Protein AF-A0A8K1D5X2-F1 (afdb_monomer)

InterPro domains:
  IPR052060 Bromodomain and WD repeat-containing [PTHR16266] (1-56)

Radius of gyration: 13.59 Å; Cα contacts (8 Å, |Δi|>4): 78; chains: 1; bounding box: 32×18×36 Å

Mean predicted aligned error: 6.74 Å

Nearest PDB structures (foldseek):
  4gh7-assembly2_C  TM=5.982E-01  e=2.893E+00  Homo sapiens
  2czu-assembly2_B  TM=5.475E-01  e=3.684E+00  Mus musculus
  2czu-assembly1_A  TM=5.479E-01  e=5.295E+00  Mus musculus
  6sua-assembly2_C  TM=4.479E-01  e=2.893E+00  Homo sapiens
  4c0f-assembly2_D  TM=2.534E-01  e=2.723E+00  Homo sapiens

pLDDT: mean 81.17, std 13.09, range [47.41, 95.5]

Secondary structure (DSSP, 8-state):
--S---TTEEEEEEE-TTSEEEEEEEETTTTEE-SSPEEEEPPP-TTPPP-------

Sequence (57 aa):
FSPARKGTTRYLTSTGADGTICFWQWHVKTMKFKDRPVKFAERSRPGVQISCSSFSS

Solvent-accessible surface area (backbone atoms only — not comparable to full-atom values): 3824 Å² total; per-residue (Å²): 103,67,86,68,72,71,73,59,50,45,64,48,78,49,75,48,97,68,52,30,38,35,41,37,48,33,32,70,88,77,73,40,66,57,97,67,58,54,76,46,70,53,80,85,55,94,90,74,82,89,83,88,86,86,59,77,134

Organism: NCBI:txid364589

Structure (mmCIF, N/CA/C/O backbone):
data_AF-A0A8K1D5X2-F1
#
_entry.id   AF-A0A8K1D5X2-F1
#
loop_
_atom_site.group_PDB
_atom_site.id
_atom_site.type_symbol
_atom_site.label_atom_id
_atom_site.label_alt_id
_atom_site.label_comp_id
_atom_site.label_asym_id
_atom_site.label_entity_id
_atom_site.label_seq_id
_atom_site.pdbx_PDB_ins_code
_atom_site.Cartn_x
_atom_site.Cartn_y
_atom_site.Cartn_z
_atom_site.occupancy
_atom_site.B_iso_or_equiv
_atom_site.auth_seq_id
_atom_site.auth_comp_id
_atom_site.auth_asym_id
_atom_site.auth_atom_id
_atom_site.pdbx_PDB_model_num
ATOM 1 N N . PHE A 1 1 ? 6.342 -10.446 6.570 1.00 47.41 1 PHE A N 1
ATOM 2 C CA . PHE A 1 1 ? 5.497 -10.130 7.746 1.00 47.41 1 PHE A CA 1
ATOM 3 C C . PHE A 1 1 ? 5.901 -8.731 8.205 1.00 47.41 1 PHE A C 1
ATOM 5 O O . PHE A 1 1 ? 7.093 -8.504 8.314 1.00 47.41 1 PHE A O 1
ATOM 12 N N . SER A 1 2 ? 4.997 -7.755 8.357 1.00 49.59 2 SER A N 1
ATOM 13 C CA . SER A 1 2 ? 5.402 -6.362 8.642 1.00 49.59 2 SER A CA 1
ATOM 14 C C . SER A 1 2 ? 5.882 -6.214 10.102 1.00 49.59 2 SER A C 1
ATOM 16 O O . SER A 1 2 ? 5.040 -6.330 10.999 1.00 49.59 2 SER A O 1
ATOM 18 N N . PRO A 1 3 ? 7.170 -5.932 10.387 1.00 54.25 3 PRO A N 1
ATOM 19 C CA . PRO A 1 3 ? 7.673 -5.834 11.764 1.00 54.25 3 PRO A CA 1
ATOM 20 C C . PRO A 1 3 ? 7.140 -4.602 12.523 1.00 54.25 3 PRO A C 1
ATOM 22 O 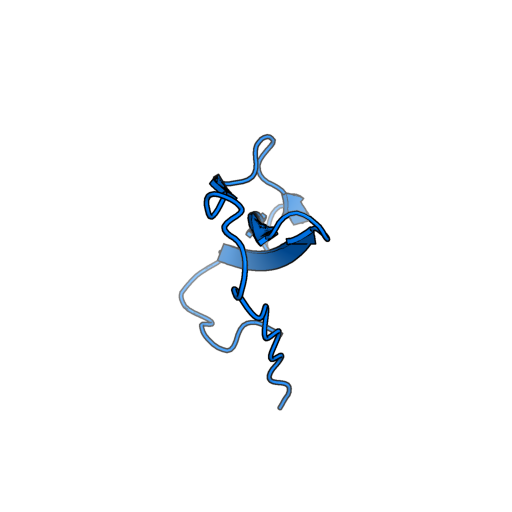O . PRO A 1 3 ? 7.183 -4.553 13.750 1.00 54.25 3 PRO A O 1
ATOM 25 N N . ALA A 1 4 ? 6.545 -3.627 11.827 1.00 56.84 4 ALA A N 1
ATOM 26 C CA . ALA A 1 4 ? 5.905 -2.468 12.441 1.00 56.84 4 ALA A CA 1
ATOM 27 C C . ALA A 1 4 ? 4.505 -2.814 12.995 1.00 56.84 4 ALA A C 1
ATOM 29 O O . ALA A 1 4 ? 3.478 -2.558 12.367 1.00 56.84 4 ALA A O 1
ATOM 30 N N . ARG A 1 5 ? 4.443 -3.377 14.208 1.00 61.03 5 ARG A N 1
ATOM 31 C CA . ARG A 1 5 ? 3.192 -3.634 14.960 1.00 61.03 5 ARG A CA 1
ATOM 32 C C . ARG A 1 5 ? 2.567 -2.371 15.589 1.00 61.03 5 ARG A C 1
ATOM 34 O O . ARG A 1 5 ? 1.941 -2.459 16.643 1.00 61.03 5 ARG A O 1
ATOM 41 N N . LYS A 1 6 ? 2.696 -1.183 14.987 1.00 65.75 6 LYS A N 1
ATOM 42 C CA . LYS A 1 6 ? 2.104 0.029 15.581 1.00 65.75 6 LYS A CA 1
ATOM 43 C C . LYS A 1 6 ? 0.600 0.094 15.278 1.00 65.75 6 LYS A C 1
ATOM 45 O O . LYS A 1 6 ? 0.187 0.421 14.170 1.00 65.75 6 LYS A O 1
ATOM 50 N N . GLY A 1 7 ? -0.219 -0.233 16.278 1.00 81.81 7 GLY A N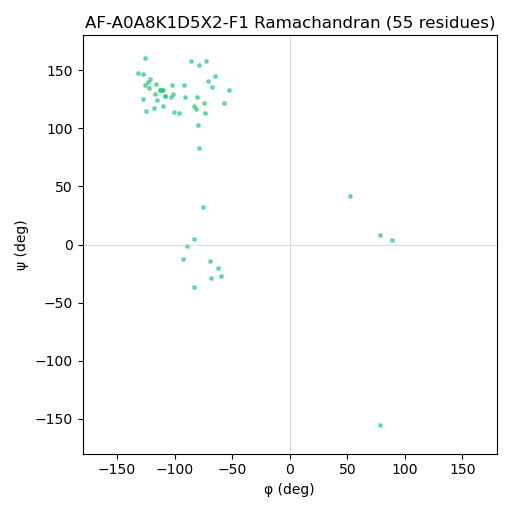 1
ATOM 51 C CA . GLY A 1 7 ? -1.683 -0.166 16.201 1.00 81.81 7 GLY A CA 1
ATOM 52 C C . GLY A 1 7 ? -2.341 -1.338 15.457 1.00 81.81 7 GLY A C 1
ATOM 53 O O . GLY A 1 7 ? -1.805 -2.448 15.387 1.00 81.81 7 GLY A O 1
ATOM 54 N N . THR A 1 8 ? -3.540 -1.102 14.917 1.00 89.06 8 THR A N 1
ATOM 55 C CA . THR A 1 8 ? -4.396 -2.116 14.262 1.00 89.06 8 THR A CA 1
ATOM 56 C C . THR A 1 8 ? -4.147 -2.274 12.763 1.00 89.06 8 THR A C 1
ATOM 58 O O . THR A 1 8 ? -4.773 -3.112 12.114 1.00 89.06 8 THR A O 1
ATOM 61 N N . THR A 1 9 ? -3.233 -1.487 12.206 1.00 87.81 9 THR A N 1
ATOM 62 C CA . THR A 1 9 ? -2.911 -1.506 10.782 1.00 87.81 9 THR A CA 1
ATOM 63 C C . THR A 1 9 ? -1.764 -2.474 10.500 1.00 87.81 9 THR A C 1
ATOM 65 O O . THR A 1 9 ? -0.776 -2.525 11.235 1.00 87.81 9 THR A O 1
ATOM 68 N N . ARG A 1 10 ? -1.889 -3.250 9.426 1.00 88.19 10 ARG A N 1
ATOM 69 C CA . ARG A 1 10 ? -0.825 -4.053 8.812 1.00 88.19 10 ARG A CA 1
ATOM 70 C C . ARG A 1 10 ? -0.740 -3.689 7.335 1.00 88.19 10 ARG A C 1
ATOM 72 O O . ARG A 1 10 ? -1.694 -3.147 6.781 1.00 88.19 10 ARG A O 1
ATOM 79 N N . TYR A 1 11 ? 0.389 -3.995 6.709 1.00 87.44 11 TYR A N 1
ATOM 80 C CA . TYR A 1 11 ? 0.581 -3.760 5.283 1.00 87.44 11 TYR A CA 1
ATOM 81 C C . TYR A 1 11 ? 1.011 -5.043 4.586 1.00 87.44 11 TYR A C 1
ATOM 83 O O . TYR A 1 11 ? 1.856 -5.780 5.097 1.00 87.44 11 TYR A O 1
ATOM 91 N N . LEU A 1 12 ? 0.426 -5.277 3.417 1.00 88.00 12 LEU A N 1
ATOM 92 C CA . LEU A 1 12 ? 0.889 -6.244 2.433 1.00 88.00 12 LEU A CA 1
ATOM 93 C C . LEU A 1 12 ? 1.431 -5.463 1.234 1.00 88.00 12 LEU A C 1
ATOM 95 O O . LEU A 1 12 ? 0.784 -4.535 0.756 1.00 88.00 12 LEU A O 1
ATOM 99 N N . THR A 1 13 ? 2.611 -5.830 0.755 1.00 89.25 13 THR A N 1
ATOM 100 C CA . THR A 1 13 ? 3.245 -5.212 -0.413 1.00 89.25 13 THR A CA 1
ATOM 101 C C . THR A 1 13 ? 3.300 -6.206 -1.559 1.00 89.25 13 THR A C 1
ATOM 103 O O . THR A 1 13 ? 3.727 -7.342 -1.355 1.00 89.25 13 THR A O 1
ATOM 106 N N . SER A 1 14 ? 2.904 -5.780 -2.756 1.00 88.94 14 SER A N 1
ATOM 107 C CA . SER A 1 14 ? 3.069 -6.548 -3.994 1.00 88.94 14 SER A CA 1
ATOM 108 C C . SER A 1 14 ? 3.887 -5.744 -4.997 1.00 88.94 14 SER A C 1
ATOM 110 O O . SER A 1 14 ? 3.589 -4.567 -5.204 1.00 88.94 14 SER A O 1
ATOM 112 N N . THR A 1 15 ? 4.858 -6.386 -5.641 1.00 89.56 15 THR A N 1
ATOM 113 C CA . THR A 1 15 ? 5.680 -5.779 -6.694 1.00 89.56 15 THR A CA 1
ATOM 114 C C . THR A 1 15 ? 5.296 -6.374 -8.048 1.00 89.56 15 THR A C 1
ATOM 116 O O . THR A 1 15 ? 5.242 -7.594 -8.189 1.00 89.56 15 THR A O 1
ATOM 119 N N . GLY A 1 16 ? 4.995 -5.522 -9.025 1.00 85.19 16 GLY A N 1
ATOM 120 C CA . GLY A 1 16 ? 4.741 -5.894 -10.414 1.00 85.19 16 GLY A CA 1
ATOM 121 C C . GLY A 1 16 ? 6.033 -5.990 -11.227 1.00 85.19 16 GLY A C 1
ATOM 122 O O . GLY A 1 16 ? 7.044 -5.377 -10.885 1.00 85.19 16 GLY A O 1
ATOM 123 N N . ALA A 1 17 ? 5.995 -6.740 -12.331 1.00 83.62 17 ALA A N 1
ATOM 124 C CA . ALA A 1 17 ? 7.131 -6.874 -13.252 1.00 83.62 17 ALA A CA 1
ATOM 125 C C . ALA A 1 17 ? 7.539 -5.541 -13.913 1.00 83.62 17 ALA A C 1
ATOM 127 O O . ALA A 1 17 ? 8.665 -5.391 -14.373 1.00 83.62 17 ALA A O 1
ATOM 128 N N . ASP A 1 18 ? 6.628 -4.569 -13.932 1.00 83.38 18 ASP A N 1
ATOM 129 C CA . ASP A 1 18 ? 6.821 -3.204 -14.421 1.00 83.38 18 ASP A CA 1
ATOM 130 C C . ASP A 1 18 ? 7.473 -2.266 -13.384 1.00 83.38 18 ASP A C 1
ATOM 132 O O . ASP A 1 18 ? 7.589 -1.068 -13.629 1.00 83.38 18 ASP A O 1
ATOM 136 N N . GLY A 1 19 ? 7.877 -2.779 -12.217 1.00 81.94 19 GLY A N 1
ATOM 137 C CA . GLY A 1 19 ? 8.427 -1.964 -11.129 1.00 81.94 19 GLY A CA 1
ATOM 138 C C . GLY A 1 19 ? 7.367 -1.223 -10.316 1.00 81.94 19 GLY A C 1
ATOM 139 O O . GLY A 1 19 ? 7.706 -0.409 -9.455 1.00 81.94 19 GLY A O 1
ATOM 140 N N . THR A 1 20 ? 6.083 -1.507 -10.542 1.00 89.19 20 THR A N 1
ATOM 141 C CA . THR A 1 20 ? 5.014 -1.016 -9.675 1.00 89.19 20 THR A CA 1
ATOM 142 C C . THR A 1 20 ? 5.101 -1.674 -8.297 1.00 89.19 20 THR A C 1
ATOM 144 O O . THR A 1 20 ? 5.177 -2.893 -8.197 1.00 89.19 20 THR A O 1
ATOM 147 N N . ILE A 1 21 ? 4.958 -0.898 -7.223 1.00 90.62 21 ILE A N 1
ATOM 148 C CA . ILE A 1 21 ? 4.745 -1.390 -5.858 1.00 90.62 21 ILE A CA 1
ATOM 149 C C . ILE A 1 21 ? 3.359 -0.952 -5.378 1.00 90.62 21 ILE A C 1
ATOM 151 O O . ILE A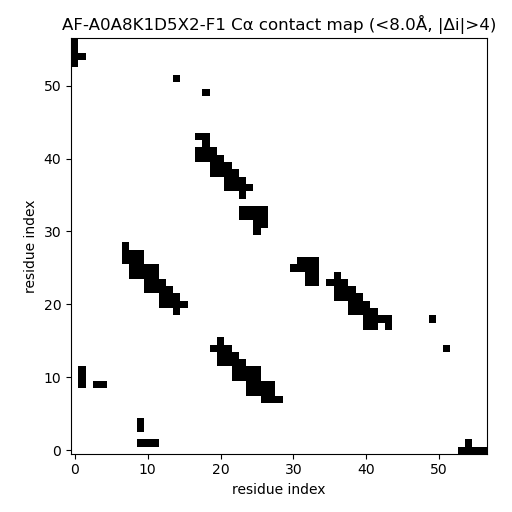 1 21 ? 3.046 0.239 -5.344 1.00 90.62 21 ILE A O 1
ATOM 155 N N . CYS A 1 22 ? 2.531 -1.907 -4.955 1.00 92.12 22 CYS A N 1
ATOM 156 C CA . CYS A 1 22 ? 1.240 -1.637 -4.320 1.00 92.12 22 CYS A CA 1
ATOM 157 C C . CYS A 1 22 ? 1.297 -1.962 -2.825 1.00 92.12 22 CYS A C 1
ATOM 159 O O . CYS A 1 22 ? 1.643 -3.080 -2.439 1.00 92.12 22 CYS A O 1
ATOM 161 N N . PHE A 1 23 ? 0.893 -1.002 -1.994 1.00 91.75 23 PHE A N 1
ATOM 162 C CA . PHE A 1 23 ? 0.716 -1.167 -0.554 1.00 91.75 23 PHE A CA 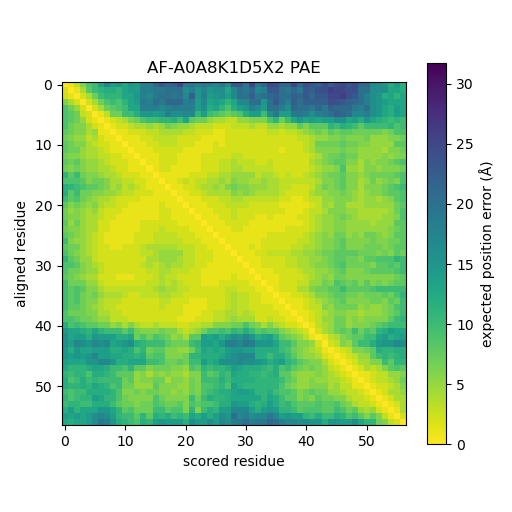1
ATOM 163 C C . PHE A 1 23 ? -0.764 -1.360 -0.226 1.00 91.75 23 PHE A C 1
ATOM 165 O O . PHE A 1 23 ? -1.582 -0.446 -0.355 1.00 91.75 23 PHE A O 1
ATOM 172 N N . TRP A 1 24 ? -1.092 -2.549 0.258 1.00 92.19 24 TRP A N 1
ATOM 173 C CA . TRP A 1 24 ? -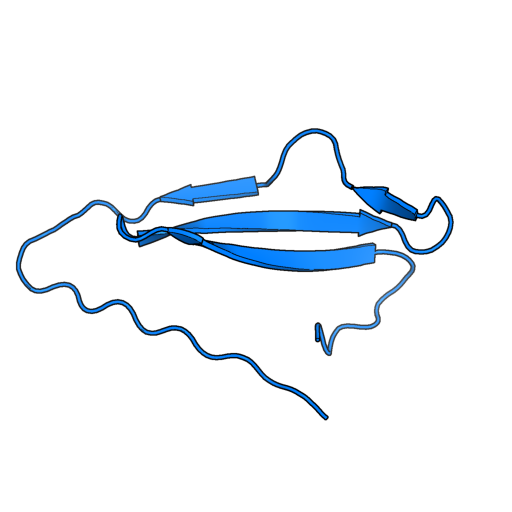2.414 -2.930 0.727 1.00 92.19 24 TRP A CA 1
ATOM 174 C C . TRP A 1 24 ? -2.492 -2.757 2.236 1.00 92.19 24 TRP A C 1
ATOM 176 O O . TRP A 1 24 ? -1.825 -3.464 2.994 1.00 92.19 24 TRP A O 1
ATOM 186 N N . GLN A 1 25 ? -3.316 -1.814 2.685 1.00 91.69 25 GLN A N 1
ATOM 187 C CA . GLN A 1 25 ? -3.554 -1.609 4.107 1.00 91.69 25 GLN A CA 1
ATOM 188 C C . GLN A 1 25 ? -4.585 -2.624 4.611 1.00 91.69 25 GLN A C 1
ATOM 190 O O . GLN A 1 25 ? -5.740 -2.591 4.193 1.00 91.69 25 GLN A O 1
ATOM 195 N N . TRP A 1 26 ? -4.173 -3.490 5.530 1.00 90.88 26 TRP A N 1
ATOM 196 C CA . TRP A 1 26 ? -5.015 -4.464 6.222 1.00 90.88 26 TRP A CA 1
ATOM 197 C C . TRP A 1 26 ? -5.342 -3.989 7.635 1.00 90.88 26 TRP A C 1
ATOM 199 O O . TRP A 1 26 ? -4.461 -3.514 8.358 1.00 90.88 26 TRP A O 1
ATOM 209 N N . HIS A 1 27 ? -6.591 -4.154 8.063 1.00 91.50 27 HIS A N 1
ATOM 210 C CA . HIS A 1 27 ? -7.012 -3.820 9.419 1.00 91.50 27 HIS A CA 1
ATOM 211 C C . HIS A 1 27 ? -7.329 -5.078 10.236 1.00 91.50 27 HIS A C 1
ATOM 213 O O . HIS A 1 27 ? -8.246 -5.831 9.915 1.00 91.50 27 HIS A O 1
ATOM 219 N N . VAL A 1 28 ? -6.597 -5.293 11.334 1.00 89.81 28 VAL A N 1
ATOM 220 C CA . VAL A 1 28 ? -6.625 -6.572 12.075 1.00 89.81 28 VAL A CA 1
ATOM 221 C C . VAL A 1 28 ? -7.943 -6.857 12.792 1.00 89.81 28 VAL A C 1
ATOM 223 O O . VAL A 1 28 ? -8.277 -8.020 12.964 1.00 89.81 28 VAL A O 1
ATOM 226 N N . LYS A 1 29 ? -8.693 -5.826 13.213 1.00 92.50 29 LYS A N 1
ATOM 227 C CA . LYS A 1 29 ? -9.960 -6.025 13.947 1.00 92.50 29 LYS A CA 1
ATOM 228 C C . LYS A 1 29 ? -11.143 -6.282 13.021 1.00 92.50 29 LYS A C 1
ATOM 230 O O . LYS A 1 29 ? -12.042 -7.027 13.367 1.00 92.50 29 LYS A O 1
ATOM 235 N N . THR A 1 30 ? -11.159 -5.622 11.866 1.00 95.12 30 THR A N 1
ATOM 236 C CA . THR A 1 30 ? -12.249 -5.764 10.887 1.00 95.12 30 THR A CA 1
ATOM 237 C C . THR A 1 30 ? -11.953 -6.843 9.858 1.00 95.12 30 THR A C 1
ATOM 239 O O . THR A 1 30 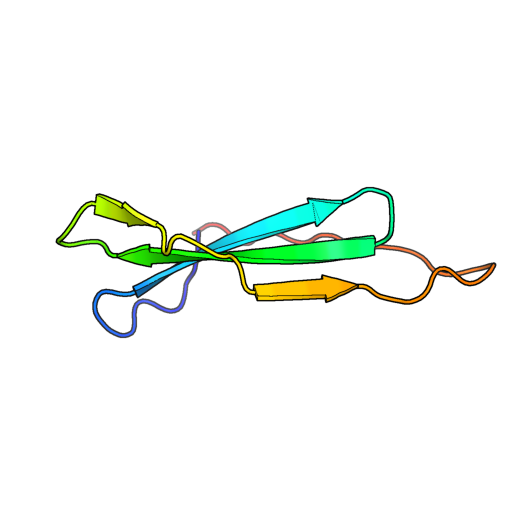? -12.851 -7.203 9.110 1.00 95.12 30 THR A O 1
ATOM 242 N N . MET A 1 31 ? -10.707 -7.327 9.807 1.00 92.12 31 MET A N 1
ATOM 243 C CA . MET A 1 31 ? -10.221 -8.313 8.846 1.00 92.12 31 MET A CA 1
ATOM 244 C C . MET A 1 31 ? -10.515 -7.915 7.395 1.00 92.12 31 MET A C 1
ATOM 246 O O . MET A 1 31 ? -10.942 -8.727 6.579 1.00 92.12 31 MET A O 1
ATOM 250 N N . LYS A 1 32 ? -10.322 -6.630 7.083 1.00 94.75 32 LYS A N 1
ATOM 251 C CA . LYS A 1 32 ? -10.566 -6.066 5.753 1.00 94.75 32 LYS A CA 1
ATOM 252 C C . LYS A 1 32 ? -9.347 -5.313 5.253 1.00 94.75 32 LYS A C 1
ATOM 254 O O . LYS A 1 32 ? -8.632 -4.670 6.031 1.00 94.75 32 LYS A O 1
ATOM 259 N N . PHE A 1 33 ? -9.159 -5.356 3.941 1.00 93.88 33 PHE A N 1
ATOM 260 C CA . PHE A 1 33 ? -8.312 -4.405 3.239 1.00 93.88 33 PHE A CA 1
ATOM 261 C C . PHE A 1 33 ? -9.057 -3.087 3.037 1.00 93.88 33 PHE A C 1
ATOM 263 O O . PHE A 1 33 ? -10.285 -3.060 2.983 1.00 93.88 33 PHE A O 1
ATOM 270 N N . LYS A 1 34 ? -8.310 -1.991 2.907 1.00 93.44 34 LYS A N 1
ATOM 271 C CA . LYS A 1 34 ? -8.855 -0.784 2.279 1.00 93.44 34 LYS A CA 1
ATOM 272 C C . LYS A 1 34 ? -9.173 -1.066 0.810 1.00 93.44 34 LYS A C 1
ATOM 274 O O . LYS A 1 34 ? -8.404 -1.754 0.146 1.00 93.44 34 LYS A O 1
ATOM 279 N N . ASP A 1 35 ? -10.243 -0.454 0.307 1.00 95.50 35 ASP A N 1
ATOM 280 C CA . ASP A 1 35 ? -10.741 -0.675 -1.059 1.00 95.50 35 ASP A CA 1
ATOM 281 C C . ASP A 1 35 ? -9.722 -0.323 -2.149 1.00 95.50 35 ASP A C 1
ATOM 283 O O . ASP A 1 35 ? -9.770 -0.865 -3.250 1.00 95.50 35 ASP A O 1
ATOM 287 N N . ARG A 1 36 ? -8.794 0.599 -1.860 1.00 94.75 36 ARG A N 1
ATOM 288 C CA . ARG A 1 36 ? -7.765 1.039 -2.805 1.00 94.75 36 ARG A CA 1
ATOM 289 C C . ARG A 1 36 ? -6.371 0.931 -2.186 1.00 94.75 36 ARG A C 1
ATOM 291 O O . ARG A 1 36 ? -6.149 1.518 -1.120 1.00 94.75 36 ARG A O 1
ATOM 298 N N . PRO A 1 37 ? -5.427 0.227 -2.835 1.00 93.44 37 PRO A N 1
ATOM 299 C CA . PRO A 1 37 ? -4.035 0.239 -2.420 1.00 93.44 37 PRO A CA 1
ATOM 300 C C . PRO A 1 37 ? -3.383 1.576 -2.770 1.00 93.44 37 PRO A C 1
ATOM 302 O O . PRO A 1 37 ? -3.806 2.277 -3.692 1.00 93.44 37 PRO A O 1
ATOM 305 N N . VAL A 1 38 ? -2.298 1.898 -2.072 1.00 93.50 38 VAL A N 1
ATOM 306 C CA . VAL A 1 38 ? -1.407 2.981 -2.499 1.00 93.50 38 VAL A CA 1
ATOM 307 C C . VAL A 1 38 ? -0.448 2.410 -3.537 1.00 93.50 38 VAL A C 1
ATOM 309 O O . VAL A 1 38 ? 0.283 1.465 -3.240 1.00 93.50 38 VAL A O 1
ATOM 312 N N . LYS A 1 39 ? -0.476 2.954 -4.755 1.00 92.56 39 LYS A N 1
ATOM 313 C CA . LYS A 1 39 ? 0.351 2.508 -5.881 1.00 92.56 39 LYS A CA 1
ATOM 314 C C . LYS A 1 39 ? 1.514 3.474 -6.08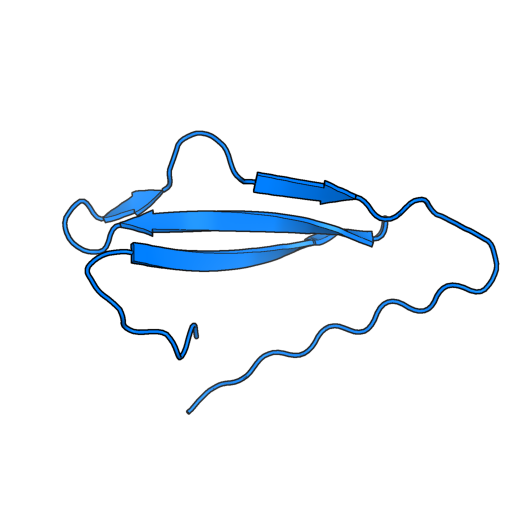9 1.00 92.56 39 LYS A C 1
ATOM 316 O O . LYS A 1 39 ? 1.293 4.666 -6.281 1.00 92.56 39 LYS A O 1
ATOM 321 N N . PHE A 1 40 ? 2.726 2.940 -6.117 1.00 88.88 40 PHE A N 1
ATOM 322 C CA . PHE A 1 40 ? 3.931 3.624 -6.570 1.00 88.88 40 PHE A CA 1
ATOM 323 C C . PHE A 1 40 ? 4.398 2.945 -7.849 1.00 88.88 40 PHE A C 1
ATOM 325 O O . PHE A 1 40 ? 4.443 1.722 -7.904 1.00 88.88 40 PHE A O 1
ATOM 332 N N . ALA A 1 41 ? 4.716 3.714 -8.881 1.00 87.25 41 ALA A N 1
ATOM 333 C CA . ALA A 1 41 ? 5.241 3.178 -10.128 1.00 87.25 41 ALA A CA 1
ATOM 334 C C . ALA A 1 41 ? 6.558 3.883 -10.426 1.00 87.25 41 ALA A C 1
ATOM 336 O O . ALA A 1 41 ? 6.571 5.098 -10.636 1.00 87.25 41 ALA A O 1
ATOM 337 N N . GLU A 1 42 ? 7.655 3.129 -10.416 1.00 77.4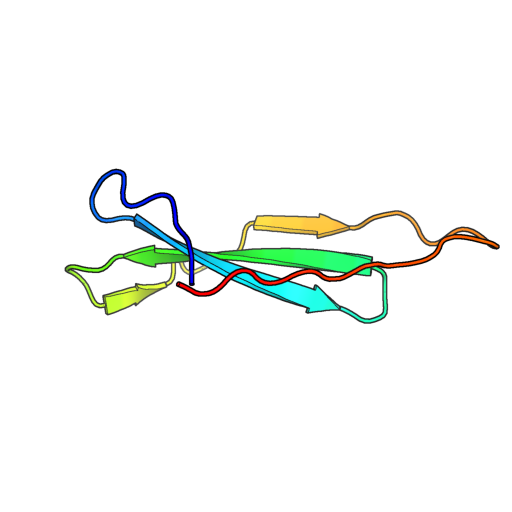4 42 GLU A N 1
ATOM 338 C CA . GLU A 1 42 ? 8.917 3.632 -10.944 1.00 77.44 42 GLU A CA 1
ATOM 339 C C . GLU A 1 42 ? 8.800 3.723 -12.469 1.00 77.44 42 GLU A C 1
ATOM 341 O O . GLU A 1 42 ? 8.195 2.864 -13.116 1.00 77.44 42 GLU A O 1
ATOM 346 N N . ARG A 1 43 ? 9.349 4.777 -13.075 1.00 70.88 43 ARG A N 1
ATOM 347 C CA . ARG A 1 43 ? 9.313 4.891 -14.536 1.00 70.88 43 ARG A CA 1
ATOM 348 C C . ARG A 1 43 ? 10.332 3.904 -15.108 1.00 70.88 43 ARG A C 1
ATOM 350 O O . ARG A 1 43 ? 11.516 4.031 -14.813 1.00 70.88 43 ARG A O 1
ATOM 357 N N . SER A 1 44 ? 9.901 2.972 -15.960 1.00 66.19 44 SER A N 1
ATOM 358 C CA . SER A 1 44 ? 10.807 2.032 -16.632 1.00 66.19 44 SER A CA 1
ATOM 359 C C . SER A 1 44 ? 11.875 2.793 -17.425 1.00 66.19 44 SER A C 1
ATOM 361 O O . SER A 1 44 ? 11.542 3.591 -18.307 1.00 66.19 44 SER A O 1
ATOM 363 N N . ARG A 1 45 ? 13.153 2.555 -17.129 1.00 78.19 45 ARG A N 1
ATOM 364 C CA . ARG A 1 45 ? 14.290 3.093 -17.889 1.00 78.19 45 ARG A CA 1
ATOM 365 C C . ARG A 1 45 ? 15.269 1.955 -18.191 1.00 78.19 45 ARG A C 1
ATOM 367 O O . ARG A 1 45 ? 15.385 1.046 -17.366 1.00 78.19 45 ARG A O 1
ATOM 374 N N . PRO A 1 46 ? 15.976 1.983 -19.336 1.00 77.50 46 PRO A N 1
ATOM 375 C CA . PRO A 1 46 ? 17.032 1.012 -19.611 1.00 77.50 46 PRO A CA 1
ATOM 376 C C . PRO A 1 46 ? 18.053 0.965 -18.463 1.00 77.50 46 PRO A C 1
ATOM 378 O O . PRO A 1 46 ? 18.493 2.012 -17.992 1.00 77.50 46 PRO A O 1
ATOM 381 N N . GLY A 1 47 ? 18.414 -0.239 -18.009 1.00 79.31 47 GLY A N 1
ATOM 382 C CA . GLY A 1 47 ? 19.432 -0.455 -16.970 1.00 79.31 47 GLY A CA 1
ATOM 383 C C . GLY A 1 47 ? 18.942 -0.457 -15.515 1.00 79.31 47 GLY A C 1
ATOM 384 O O . GLY A 1 47 ? 19.763 -0.586 -14.612 1.00 79.31 47 GLY A O 1
ATOM 385 N N . VAL A 1 48 ? 17.635 -0.338 -15.252 1.00 75.94 48 VAL A N 1
ATOM 386 C CA . VAL A 1 48 ? 17.090 -0.408 -13.882 1.00 75.94 48 VAL A CA 1
ATOM 387 C C . VAL A 1 48 ? 16.957 -1.865 -13.422 1.00 75.94 48 VAL A C 1
ATOM 389 O O . VAL A 1 48 ? 16.312 -2.670 -14.091 1.00 75.94 48 VAL A O 1
ATOM 392 N N . GLN A 1 49 ? 17.521 -2.194 -12.255 1.00 76.31 49 GLN A N 1
ATOM 393 C CA . GLN A 1 49 ? 17.339 -3.488 -11.592 1.00 76.31 49 GLN A CA 1
ATOM 394 C C . GLN A 1 49 ? 16.317 -3.361 -10.457 1.00 76.31 49 GLN A C 1
ATOM 396 O O . GLN A 1 49 ? 16.446 -2.508 -9.581 1.00 76.31 49 GLN A O 1
ATOM 401 N N . ILE A 1 50 ? 15.324 -4.249 -10.443 1.00 75.94 50 ILE A N 1
ATOM 402 C CA . ILE A 1 50 ? 14.365 -4.360 -9.341 1.00 75.94 50 ILE A CA 1
ATOM 403 C C . ILE A 1 50 ? 14.912 -5.377 -8.336 1.00 75.94 50 ILE A C 1
ATOM 405 O O . ILE A 1 50 ? 15.226 -6.508 -8.703 1.00 75.94 50 ILE A O 1
ATOM 409 N N . SER A 1 51 ? 15.002 -4.988 -7.064 1.00 76.56 51 SER A N 1
ATOM 410 C CA . SER A 1 51 ? 15.325 -5.892 -5.957 1.00 76.56 51 SER A CA 1
ATOM 411 C C . SER A 1 51 ? 14.146 -5.954 -4.991 1.00 76.56 51 SER A C 1
ATOM 413 O O . SER A 1 51 ? 13.613 -4.921 -4.588 1.00 76.56 51 SER A O 1
ATOM 415 N N . CYS A 1 52 ? 13.714 -7.166 -4.645 1.00 72.44 52 CYS A N 1
ATOM 416 C CA . CYS A 1 52 ? 12.613 -7.403 -3.716 1.00 72.44 52 CYS A CA 1
ATOM 417 C C . CYS A 1 52 ? 13.142 -8.168 -2.504 1.00 72.44 52 CYS A C 1
ATOM 419 O O . CYS A 1 52 ? 13.575 -9.310 -2.638 1.00 72.44 52 CYS A O 1
ATOM 421 N N . SER A 1 53 ? 13.053 -7.562 -1.323 1.00 69.94 53 SER A N 1
ATOM 422 C CA . SER A 1 53 ? 13.456 -8.189 -0.062 1.00 69.94 53 SER A CA 1
ATOM 423 C C . SER A 1 53 ? 12.249 -8.349 0.851 1.00 69.94 53 SER A C 1
ATOM 425 O O . SER A 1 53 ? 11.419 -7.448 0.972 1.00 69.94 53 SER A O 1
ATOM 427 N N . SER A 1 54 ? 12.157 -9.494 1.520 1.00 68.00 54 SER A N 1
ATOM 428 C CA . SER A 1 54 ? 11.158 -9.761 2.553 1.00 68.00 54 SER A CA 1
ATOM 429 C C . SER A 1 54 ? 11.878 -10.148 3.834 1.00 68.00 54 SER A C 1
ATOM 431 O O . SER A 1 54 ? 12.862 -10.881 3.795 1.00 68.00 54 SER A O 1
ATOM 433 N N . PHE A 1 55 ? 11.377 -9.664 4.965 1.00 64.88 55 PHE A N 1
ATOM 434 C CA . PHE A 1 55 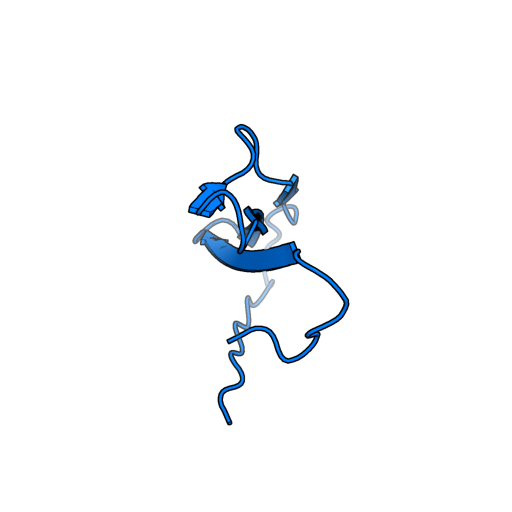? 11.870 -10.044 6.282 1.00 64.88 55 PHE A CA 1
ATOM 435 C C . PHE A 1 55 ? 10.794 -10.873 7.001 1.00 64.88 55 PHE A C 1
ATOM 437 O O . PHE A 1 55 ? 9.606 -10.505 7.027 1.00 64.88 55 PHE A O 1
ATOM 444 N N . SER A 1 56 ? 11.211 -11.996 7.580 1.00 53.62 56 SER A N 1
ATOM 445 C CA . SER A 1 56 ? 10.448 -12.798 8.541 1.00 53.62 56 SER A CA 1
ATOM 446 C C . SER A 1 56 ? 11.247 -12.906 9.840 1.00 53.62 56 SER A C 1
ATOM 448 O O . SER A 1 56 ? 12.471 -12.999 9.784 1.00 53.62 56 SER A O 1
ATOM 450 N N . SER A 1 57 ? 10.562 -12.870 10.987 1.00 57.09 57 SER A N 1
ATOM 451 C CA . SER A 1 57 ? 11.111 -13.397 12.247 1.00 57.09 57 SER A CA 1
ATOM 452 C C . SER A 1 57 ? 10.904 -14.896 12.310 1.00 57.09 57 SER A C 1
ATOM 454 O O . SER A 1 57 ? 9.876 -15.343 11.751 1.00 57.09 57 SER A O 1
#

Foldseek 3Di:
DDPPPDPQWDWDWDADPQRKIWIWIAGNPVRDTDPGTDIDGDHDDPPDDDDDDDDDD